Protein AF-A0A1V5PF92-F1 (afdb_monomer)

Solvent-accessible surface area (backbone atoms only — not comparable to full-atom values): 3903 Å² total; per-residue (Å²): 111,70,50,59,49,50,62,65,55,62,54,48,28,68,76,67,72,36,75,70,42,49,57,53,58,64,48,47,61,58,53,49,53,54,50,52,54,52,51,47,57,49,40,49,71,75,35,90,64,41,61,60,50,51,72,74,52,74,59,78,66,40,85,97,80,52

Sequence (66 aa):
MYLASLLVFMPIPFVLGSYYSLTAIIFYPLILIKRIKTEEAFLAKELEGYSEYMNKVKYRLLPYIW

pLDDT: mean 86.59, std 6.99, range [58.69, 92.12]

Mean predicted aligned error: 5.08 Å

Structure (mmCIF, N/CA/C/O backbone):
data_AF-A0A1V5PF92-F1
#
_entry.id   AF-A0A1V5PF92-F1
#
loop_
_atom_site.group_PDB
_atom_site.id
_atom_site.type_symbol
_atom_site.label_atom_id
_atom_site.label_alt_id
_atom_site.label_comp_id
_atom_site.label_asym_id
_atom_site.label_entity_id
_atom_site.label_seq_id
_atom_site.pdbx_PDB_ins_code
_atom_site.Cartn_x
_atom_site.Cartn_y
_atom_site.Cartn_z
_atom_site.occupancy
_atom_site.B_iso_or_equiv
_atom_site.auth_seq_id
_atom_site.auth_comp_id
_atom_site.auth_asym_id
_atom_site.auth_atom_id
_atom_site.pdbx_PDB_model_num
ATOM 1 N N . MET A 1 1 ? 3.814 5.550 4.808 1.00 84.81 1 MET A N 1
ATOM 2 C CA . MET A 1 1 ? 5.126 5.118 4.263 1.00 84.81 1 MET A CA 1
ATOM 3 C C . MET A 1 1 ? 4.963 4.173 3.075 1.00 84.81 1 MET A C 1
ATOM 5 O O . MET A 1 1 ? 5.496 4.469 2.017 1.00 84.81 1 MET A O 1
ATOM 9 N N . TYR A 1 2 ? 4.178 3.099 3.201 1.00 87.25 2 TYR A N 1
ATOM 10 C CA . TYR A 1 2 ? 4.027 2.081 2.150 1.00 87.25 2 TYR A CA 1
ATOM 11 C C . TYR A 1 2 ? 3.410 2.557 0.822 1.00 87.25 2 TYR A C 1
ATOM 13 O O . TYR A 1 2 ? 3.854 2.140 -0.243 1.00 87.25 2 TYR A O 1
ATOM 21 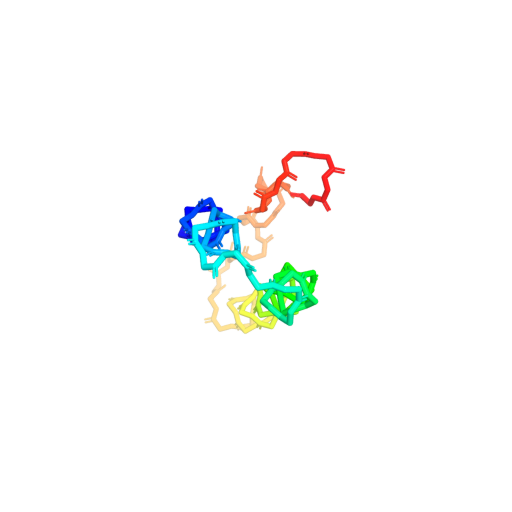N N . LEU A 1 3 ? 2.434 3.472 0.850 1.00 87.25 3 LEU A N 1
ATOM 22 C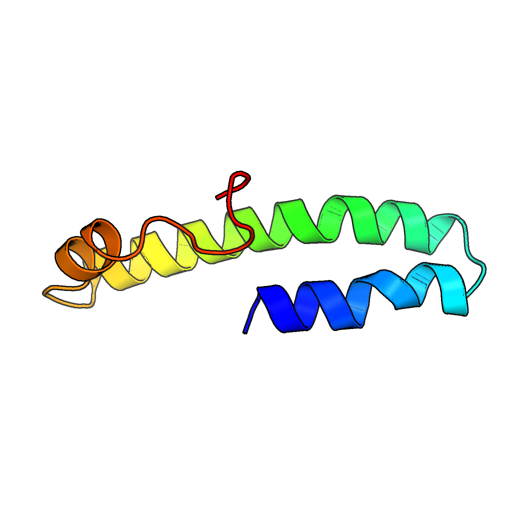 CA . LEU A 1 3 ? 1.904 4.067 -0.386 1.00 87.25 3 LEU A CA 1
ATOM 23 C C . LEU A 1 3 ? 2.975 4.884 -1.130 1.00 87.25 3 LEU A C 1
ATOM 25 O O . LEU A 1 3 ? 3.107 4.775 -2.343 1.00 87.25 3 LEU A O 1
ATOM 29 N N . ALA A 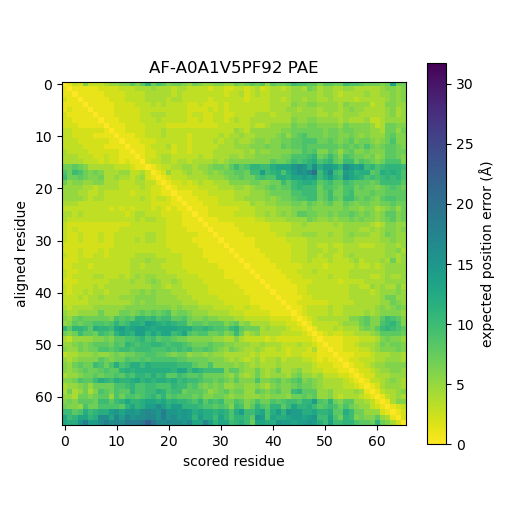1 4 ? 3.779 5.662 -0.398 1.00 89.69 4 ALA A N 1
ATOM 30 C CA . ALA A 1 4 ? 4.865 6.438 -0.989 1.00 89.69 4 ALA A CA 1
ATOM 31 C C . ALA A 1 4 ? 5.934 5.527 -1.608 1.00 89.69 4 ALA A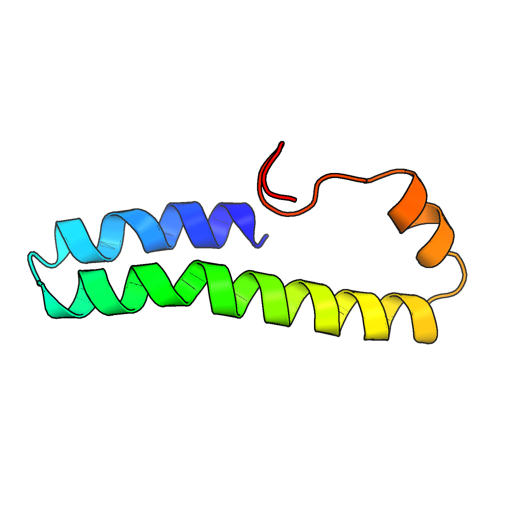 C 1
ATOM 33 O O . ALA A 1 4 ? 6.392 5.803 -2.712 1.00 89.69 4 ALA A O 1
ATOM 34 N N . SER A 1 5 ? 6.288 4.412 -0.954 1.00 90.50 5 SER A N 1
ATOM 35 C CA . SER A 1 5 ? 7.216 3.449 -1.553 1.00 90.50 5 SER A CA 1
ATOM 36 C C . SER A 1 5 ? 6.633 2.853 -2.834 1.00 90.50 5 SER A C 1
ATOM 38 O O . SER A 1 5 ? 7.315 2.833 -3.852 1.00 90.50 5 SER A O 1
ATOM 40 N N . LEU A 1 6 ? 5.356 2.464 -2.843 1.00 89.56 6 LEU A N 1
ATOM 41 C CA . LEU A 1 6 ? 4.697 1.975 -4.057 1.00 89.56 6 LEU A CA 1
ATOM 42 C C . LEU A 1 6 ? 4.756 2.994 -5.205 1.00 89.56 6 LEU A C 1
ATOM 44 O O . LEU A 1 6 ? 5.123 2.619 -6.314 1.00 89.56 6 LEU A O 1
ATOM 48 N N . LEU A 1 7 ? 4.492 4.274 -4.935 1.00 90.19 7 LEU A N 1
ATOM 49 C CA . LEU A 1 7 ? 4.575 5.340 -5.941 1.00 90.19 7 LEU A CA 1
ATOM 50 C C . LEU A 1 7 ? 6.001 5.580 -6.455 1.00 90.19 7 LEU A C 1
ATOM 52 O O . LEU A 1 7 ? 6.176 5.843 -7.639 1.00 90.19 7 LEU A O 1
ATOM 56 N N . VAL A 1 8 ? 7.016 5.468 -5.595 1.00 90.94 8 VAL A N 1
ATOM 57 C CA . VAL A 1 8 ? 8.427 5.651 -5.982 1.00 90.94 8 VAL A CA 1
ATOM 58 C C . VAL A 1 8 ? 8.956 4.460 -6.783 1.00 90.94 8 VAL A C 1
ATOM 60 O O . VAL A 1 8 ? 9.698 4.652 -7.743 1.00 90.94 8 VAL A O 1
ATOM 63 N N . PHE A 1 9 ? 8.574 3.232 -6.421 1.00 89.19 9 PHE A N 1
ATOM 64 C CA . PHE A 1 9 ? 9.049 2.021 -7.098 1.00 89.19 9 PHE A CA 1
ATOM 65 C C . PHE A 1 9 ? 8.273 1.711 -8.387 1.00 89.19 9 PHE A C 1
ATOM 67 O O . PHE A 1 9 ? 8.832 1.100 -9.294 1.00 89.19 9 PHE A O 1
ATOM 74 N N . MET A 1 10 ? 7.022 2.161 -8.513 1.00 89.81 10 MET A N 1
ATOM 75 C CA . MET A 1 10 ? 6.186 1.948 -9.702 1.00 89.81 10 MET A CA 1
ATOM 76 C C . MET A 1 10 ? 6.789 2.450 -11.033 1.00 89.81 10 MET A C 1
ATOM 78 O O . MET A 1 10 ? 6.675 1.717 -12.013 1.00 89.81 10 MET A O 1
ATOM 82 N N . PRO A 1 11 ? 7.431 3.633 -11.135 1.00 91.44 11 PRO A N 1
ATOM 83 C CA . PRO A 1 11 ? 8.026 4.101 -12.391 1.00 91.44 11 PRO A CA 1
ATOM 84 C C . PRO A 1 11 ? 9.353 3.414 -12.752 1.00 91.44 11 PRO A C 1
ATOM 86 O O . PRO A 1 11 ? 9.754 3.438 -13.914 1.00 91.44 11 PRO A O 1
ATOM 89 N N . ILE A 1 12 ? 10.039 2.781 -11.797 1.00 90.12 12 ILE A N 1
ATOM 90 C CA . ILE A 1 12 ? 11.389 2.221 -11.994 1.00 90.12 12 ILE A CA 1
ATOM 91 C C . ILE A 1 12 ? 11.472 1.201 -13.148 1.00 90.12 12 ILE A C 1
ATOM 93 O O . ILE A 1 12 ? 12.400 1.304 -13.952 1.00 90.12 12 ILE A O 1
ATOM 97 N N . PRO A 1 13 ? 10.530 0.251 -13.309 1.00 87.62 13 PRO A N 1
ATOM 98 C CA . PRO A 1 13 ? 10.532 -0.673 -14.439 1.00 87.62 13 PRO A CA 1
ATOM 99 C C . PRO A 1 13 ? 10.456 0.022 -15.797 1.00 87.62 13 PRO A C 1
ATOM 101 O O . PRO A 1 13 ? 11.147 -0.387 -16.728 1.00 87.62 13 PRO A O 1
ATOM 104 N N . PHE A 1 14 ? 9.655 1.089 -15.888 1.00 88.38 14 PHE A N 1
ATOM 105 C CA . PHE A 1 14 ? 9.488 1.876 -17.108 1.00 88.38 14 PHE A CA 1
ATOM 106 C C . PHE A 1 14 ? 10.759 2.658 -17.443 1.00 88.38 14 PHE A C 1
ATOM 108 O O . PHE A 1 14 ? 11.173 2.674 -18.598 1.00 88.38 14 PHE A O 1
ATOM 115 N N . VAL A 1 15 ? 11.416 3.238 -16.433 1.00 91.75 15 VAL A N 1
ATOM 116 C CA . VAL A 1 15 ? 12.699 3.945 -16.597 1.00 91.75 15 VAL A CA 1
ATOM 117 C C . VAL A 1 15 ? 13.816 2.992 -17.033 1.00 91.75 15 VAL A C 1
ATOM 119 O O . VAL A 1 15 ? 14.648 3.355 -17.858 1.00 91.75 15 VAL A O 1
ATOM 122 N N . LEU A 1 16 ? 13.827 1.762 -16.511 1.00 90.19 16 LEU A N 1
ATOM 123 C CA . LEU A 1 16 ? 14.817 0.738 -16.865 1.00 90.19 16 LEU A CA 1
ATOM 124 C C . LEU A 1 16 ? 14.583 0.105 -18.247 1.00 90.19 16 LEU A C 1
ATOM 126 O O . LEU A 1 16 ? 15.476 -0.577 -18.743 1.00 90.19 16 LEU A O 1
ATOM 130 N N . GLY A 1 17 ? 13.395 0.263 -18.844 1.00 88.56 17 GLY A N 1
ATOM 131 C CA . GLY A 1 17 ? 13.051 -0.341 -20.137 1.00 88.56 17 GLY A CA 1
ATOM 132 C C . GLY A 1 17 ? 13.111 -1.875 -20.154 1.00 88.56 17 GLY A C 1
ATOM 133 O O . GLY A 1 17 ? 13.308 -2.470 -21.212 1.00 88.56 17 GLY A O 1
ATOM 134 N N . SER A 1 18 ? 12.985 -2.529 -18.993 1.00 87.19 18 SER A N 1
ATOM 135 C CA . SER A 1 18 ? 13.196 -3.974 -18.852 1.00 87.19 18 SER A CA 1
ATOM 136 C C . SER A 1 18 ? 11.892 -4.725 -18.598 1.00 87.19 18 SER A C 1
ATOM 138 O O . SER A 1 18 ? 11.130 -4.425 -17.682 1.00 87.19 18 SER A O 1
ATOM 140 N N . TYR A 1 19 ? 11.656 -5.780 -19.375 1.00 85.00 19 TYR A N 1
ATOM 141 C CA . TYR A 1 19 ? 10.511 -6.666 -19.158 1.00 85.00 19 TYR A CA 1
ATOM 142 C C . TYR A 1 19 ? 10.630 -7.475 -17.856 1.00 85.00 19 TYR A C 1
ATOM 144 O O . TYR A 1 19 ? 9.620 -7.822 -17.247 1.00 85.00 19 TYR A O 1
ATOM 152 N N . TYR A 1 20 ? 11.852 -7.726 -17.380 1.00 88.69 20 TYR A N 1
ATOM 153 C CA . TYR A 1 20 ? 12.083 -8.446 -16.124 1.00 88.69 20 TYR A CA 1
ATOM 154 C C . TYR A 1 20 ? 11.793 -7.588 -14.885 1.00 88.69 20 TYR A C 1
ATOM 156 O O . TYR A 1 20 ? 11.400 -8.111 -13.846 1.00 88.69 20 TYR A O 1
ATOM 164 N N . SER A 1 21 ? 11.950 -6.264 -14.964 1.00 87.31 21 SER A N 1
ATOM 165 C CA . SER A 1 21 ? 11.561 -5.380 -13.857 1.00 87.31 21 SER A CA 1
ATOM 166 C C . SER A 1 21 ? 10.040 -5.209 -13.770 1.00 87.31 21 SER A C 1
ATOM 168 O O . SER A 1 21 ? 9.516 -5.010 -12.673 1.00 87.31 21 SER A O 1
ATOM 170 N N . LEU A 1 22 ? 9.315 -5.359 -14.886 1.00 87.12 22 LEU A N 1
ATOM 171 C CA . LEU A 1 22 ? 7.847 -5.373 -14.893 1.00 87.12 22 LEU A CA 1
ATOM 172 C C . LEU A 1 22 ? 7.276 -6.577 -14.140 1.00 87.12 22 LEU A C 1
ATOM 174 O O . LEU A 1 22 ? 6.301 -6.432 -13.411 1.00 87.12 22 LEU A O 1
ATOM 178 N N . THR A 1 23 ? 7.878 -7.761 -14.249 1.00 88.81 23 THR A N 1
ATOM 179 C CA . THR A 1 23 ? 7.420 -8.903 -13.442 1.00 88.81 23 THR A CA 1
ATOM 180 C C . THR A 1 23 ? 7.707 -8.676 -11.958 1.00 88.81 23 THR A C 1
ATOM 182 O O . THR A 1 23 ? 6.838 -8.928 -11.125 1.00 88.81 23 THR A O 1
ATOM 185 N N . ALA A 1 24 ? 8.865 -8.106 -11.609 1.00 88.62 24 ALA A N 1
ATOM 186 C CA . ALA A 1 24 ? 9.205 -7.781 -10.223 1.00 88.62 24 ALA A CA 1
ATOM 187 C C . ALA A 1 24 ? 8.224 -6.781 -9.573 1.00 88.62 24 ALA A C 1
ATOM 189 O O . ALA A 1 24 ? 7.824 -6.978 -8.421 1.00 88.62 24 ALA A O 1
ATOM 190 N N . ILE A 1 25 ? 7.785 -5.741 -10.298 1.00 90.94 25 ILE A N 1
ATOM 191 C CA . ILE A 1 25 ? 6.863 -4.732 -9.744 1.00 90.94 25 ILE A CA 1
ATOM 192 C C . ILE A 1 25 ? 5.460 -5.285 -9.485 1.00 90.94 25 ILE A C 1
ATOM 194 O O . ILE A 1 25 ? 4.775 -4.787 -8.600 1.00 90.94 25 ILE A O 1
ATOM 198 N N . ILE A 1 26 ? 5.045 -6.346 -10.186 1.00 89.19 26 ILE A N 1
ATOM 199 C CA . ILE A 1 26 ? 3.754 -7.013 -9.955 1.00 89.19 26 ILE A CA 1
ATOM 200 C C . ILE A 1 26 ? 3.752 -7.736 -8.602 1.00 89.19 26 ILE A C 1
ATOM 202 O O . ILE A 1 26 ? 2.752 -7.714 -7.884 1.00 89.19 26 ILE A O 1
ATOM 206 N N . PHE A 1 27 ? 4.877 -8.340 -8.210 1.00 91.06 27 PHE A N 1
ATOM 207 C CA . PHE A 1 27 ? 4.993 -9.011 -6.911 1.00 91.06 27 PHE A CA 1
ATOM 208 C C . PHE A 1 27 ? 5.154 -8.032 -5.741 1.00 91.06 27 PHE A C 1
ATOM 210 O O . PHE A 1 27 ? 4.827 -8.371 -4.602 1.00 91.06 27 PHE A O 1
ATOM 217 N N . TYR A 1 28 ? 5.624 -6.811 -5.997 1.00 90.50 28 TYR A N 1
ATOM 218 C CA . TYR A 1 28 ? 5.915 -5.830 -4.954 1.00 90.50 28 TYR A CA 1
ATOM 219 C C . TYR A 1 28 ? 4.688 -5.440 -4.091 1.00 90.50 28 TYR A C 1
ATOM 221 O O . TYR A 1 28 ? 4.790 -5.530 -2.862 1.00 90.50 28 TYR A O 1
ATOM 229 N N . PRO A 1 29 ? 3.501 -5.113 -4.652 1.00 89.25 29 PRO A N 1
ATOM 230 C CA . PRO A 1 29 ? 2.281 -4.897 -3.872 1.00 89.25 29 PRO A CA 1
ATOM 231 C C . PRO A 1 29 ? 1.879 -6.106 -3.019 1.00 89.25 29 PRO A C 1
ATOM 233 O O . PRO A 1 29 ? 1.472 -5.934 -1.872 1.00 89.25 29 PRO A O 1
ATOM 236 N N . LEU A 1 30 ? 2.028 -7.332 -3.538 1.00 90.06 30 LEU A N 1
ATOM 237 C CA . LEU A 1 30 ? 1.686 -8.557 -2.801 1.00 90.06 30 LEU A CA 1
ATOM 238 C C . 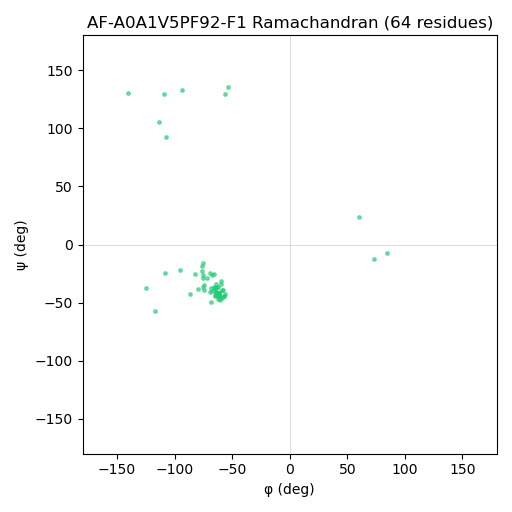LEU A 1 30 ? 2.568 -8.724 -1.557 1.00 90.06 30 LEU A C 1
ATOM 240 O O . LEU A 1 30 ? 2.079 -9.055 -0.473 1.00 90.06 30 LEU A O 1
ATOM 244 N N . ILE A 1 31 ? 3.864 -8.438 -1.698 1.00 91.44 31 ILE A N 1
ATOM 245 C CA . ILE A 1 31 ? 4.824 -8.452 -0.589 1.00 91.44 31 ILE A CA 1
ATOM 246 C C . ILE A 1 31 ? 4.473 -7.370 0.437 1.00 91.44 31 ILE A C 1
ATOM 248 O O . ILE A 1 31 ? 4.484 -7.645 1.639 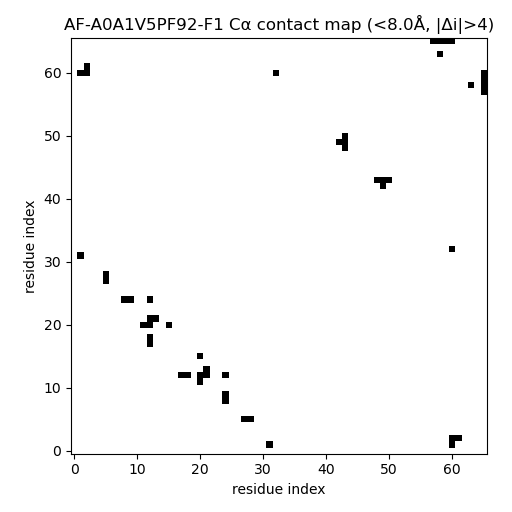1.00 91.44 31 ILE A O 1
ATOM 252 N N . LEU A 1 32 ? 4.117 -6.163 -0.016 1.00 90.94 32 LEU A N 1
ATOM 253 C CA . LEU A 1 32 ? 3.705 -5.071 0.867 1.00 90.94 32 LEU A CA 1
ATOM 254 C C . LEU A 1 32 ? 2.450 -5.415 1.671 1.00 90.94 32 LEU A C 1
ATOM 256 O O . LEU A 1 32 ? 2.443 -5.208 2.881 1.00 90.94 32 LEU A O 1
ATOM 260 N N . ILE A 1 33 ? 1.426 -5.996 1.041 1.00 89.69 33 ILE A N 1
ATOM 261 C CA . ILE A 1 33 ? 0.202 -6.424 1.736 1.00 89.69 33 ILE A CA 1
ATOM 262 C C . ILE A 1 33 ? 0.537 -7.445 2.827 1.00 89.69 33 ILE A C 1
ATOM 264 O O . ILE A 1 33 ? 0.070 -7.317 3.960 1.00 89.69 33 ILE A O 1
ATOM 268 N N . LYS A 1 34 ? 1.374 -8.445 2.514 1.00 91.19 34 LYS A N 1
ATOM 269 C CA . LYS A 1 34 ? 1.812 -9.435 3.507 1.00 91.19 34 LYS A CA 1
ATOM 270 C C . LYS A 1 34 ? 2.561 -8.766 4.661 1.00 91.19 34 LYS A C 1
ATOM 272 O O . LYS A 1 34 ? 2.297 -9.080 5.816 1.00 91.19 34 LYS A O 1
ATOM 277 N N . ARG A 1 35 ? 3.468 -7.833 4.357 1.00 92.12 35 ARG A N 1
ATOM 278 C CA . ARG A 1 35 ? 4.265 -7.115 5.358 1.00 92.12 35 ARG A CA 1
ATOM 279 C C . ARG A 1 35 ? 3.396 -6.285 6.300 1.00 92.12 35 ARG A C 1
ATOM 281 O O . ARG A 1 35 ? 3.571 -6.389 7.508 1.00 92.12 35 ARG A O 1
ATOM 288 N N . ILE A 1 36 ? 2.449 -5.531 5.750 1.00 90.81 36 ILE A N 1
ATOM 289 C CA . ILE A 1 36 ? 1.513 -4.694 6.509 1.00 90.81 36 ILE A CA 1
ATOM 290 C C . ILE A 1 36 ? 0.666 -5.549 7.458 1.00 90.81 36 ILE A C 1
ATOM 292 O O . ILE A 1 36 ? 0.589 -5.246 8.642 1.00 90.81 36 ILE A O 1
ATOM 296 N N . LYS A 1 37 ? 0.131 -6.683 6.986 1.00 89.56 37 LYS A N 1
ATOM 297 C CA . LYS A 1 37 ? -0.622 -7.622 7.837 1.00 89.56 37 LYS A CA 1
ATOM 298 C C . LYS A 1 37 ? 0.214 -8.207 8.974 1.00 89.56 37 LYS A C 1
ATOM 300 O O . LYS A 1 37 ? -0.282 -8.339 10.089 1.00 89.56 37 LYS A O 1
ATOM 305 N N . THR A 1 38 ? 1.468 -8.568 8.705 1.00 91.38 38 THR A N 1
ATOM 306 C CA . THR A 1 38 ? 2.373 -9.076 9.747 1.00 91.38 38 THR 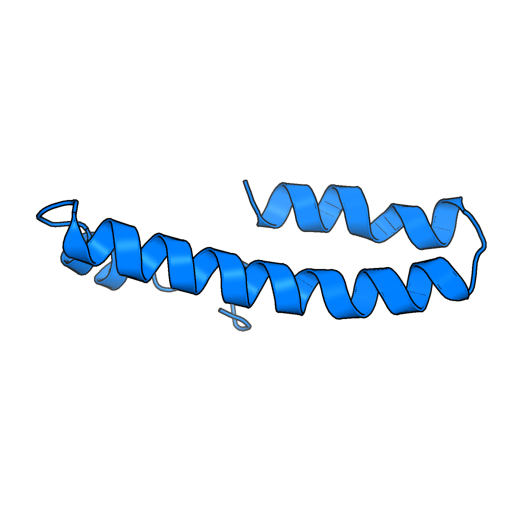A CA 1
ATOM 307 C C . THR A 1 38 ? 2.677 -8.003 10.789 1.00 91.38 38 THR A C 1
ATOM 309 O O . THR A 1 38 ? 2.646 -8.286 11.983 1.00 91.38 38 THR A O 1
ATOM 312 N N . GLU A 1 39 ? 2.953 -6.777 10.347 1.00 91.81 39 GLU A N 1
ATOM 313 C CA . GLU A 1 39 ? 3.219 -5.645 11.236 1.00 91.81 39 GLU A CA 1
ATOM 314 C C . GLU A 1 39 ? 1.997 -5.317 12.097 1.00 91.81 39 GLU A C 1
ATOM 316 O O . GLU A 1 39 ? 2.124 -5.131 13.300 1.00 91.81 39 GLU A O 1
ATOM 321 N N . GLU A 1 40 ? 0.800 -5.348 11.520 1.00 90.44 40 GLU A N 1
ATOM 322 C CA . GLU A 1 40 ? -0.452 -5.164 12.254 1.00 90.44 40 GLU A CA 1
ATOM 323 C C . GLU A 1 40 ? -0.718 -6.244 13.280 1.00 90.44 40 GLU A C 1
ATOM 325 O O . GLU A 1 40 ? -1.131 -5.927 14.387 1.00 90.44 40 GLU 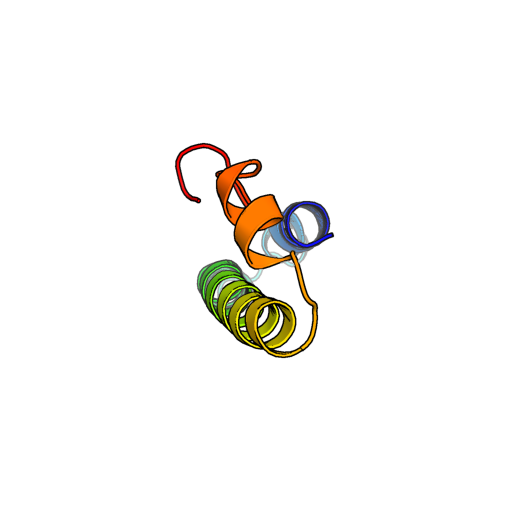A O 1
ATOM 330 N N . ALA A 1 41 ? -0.494 -7.509 12.925 1.00 89.69 41 ALA A N 1
ATOM 331 C CA . ALA A 1 41 ? -0.665 -8.609 13.862 1.00 89.69 41 ALA A CA 1
ATOM 332 C C . ALA A 1 41 ? 0.300 -8.473 15.049 1.00 89.69 41 ALA A C 1
ATOM 334 O O . ALA A 1 41 ? -0.070 -8.764 16.185 1.00 89.69 41 ALA A O 1
ATOM 335 N N . PHE A 1 42 ? 1.519 -7.993 14.791 1.00 92.06 42 PHE A N 1
ATOM 336 C CA . PHE A 1 42 ? 2.495 -7.694 15.832 1.00 92.06 42 PHE A CA 1
ATOM 337 C C . PHE A 1 42 ? 2.060 -6.497 16.691 1.00 92.06 42 PHE A C 1
ATOM 339 O O . PHE A 1 42 ? 2.007 -6.607 17.912 1.00 92.06 42 PHE A O 1
ATOM 346 N N . LEU A 1 43 ? 1.668 -5.381 16.071 1.00 90.00 43 LEU A N 1
ATOM 347 C CA . LEU A 1 43 ? 1.237 -4.170 16.775 1.00 90.00 43 LEU A CA 1
ATOM 348 C C . LEU A 1 43 ? -0.052 -4.380 17.574 1.00 90.00 43 LEU A C 1
ATOM 350 O O . LEU A 1 43 ? -0.159 -3.884 18.685 1.00 90.00 43 LEU A O 1
ATOM 354 N N . ALA A 1 44 ? -1.006 -5.154 17.058 1.00 89.69 44 ALA A N 1
ATOM 355 C CA . ALA A 1 44 ? -2.231 -5.497 17.776 1.00 89.69 44 ALA A CA 1
ATOM 356 C C . ALA A 1 44 ? -1.969 -6.370 19.013 1.00 89.69 44 ALA A C 1
ATOM 358 O O . ALA A 1 44 ? -2.779 -6.369 19.937 1.00 89.69 44 ALA A O 1
ATOM 359 N N . LYS A 1 45 ? -0.860 -7.121 19.025 1.00 90.38 45 LYS A N 1
ATOM 360 C CA . LYS A 1 45 ? -0.459 -7.966 20.152 1.00 90.38 45 LYS A CA 1
ATOM 361 C C . LYS A 1 45 ? 0.353 -7.200 21.197 1.00 90.38 45 LYS A C 1
ATOM 363 O O . LYS A 1 45 ? 0.144 -7.409 22.385 1.00 90.38 45 LYS A O 1
ATOM 368 N N . GLU A 1 46 ? 1.282 -6.358 20.757 1.00 91.62 46 GLU A N 1
ATOM 369 C CA . GLU A 1 46 ? 2.256 -5.702 21.641 1.00 91.62 46 GLU A CA 1
ATOM 370 C C . GLU A 1 46 ? 1.822 -4.297 22.086 1.00 91.62 46 GLU A C 1
ATOM 372 O O . GLU A 1 46 ? 2.304 -3.803 23.103 1.00 91.62 46 GLU A O 1
ATOM 377 N N . LEU A 1 47 ? 0.926 -3.636 21.344 1.00 91.06 47 LEU A N 1
ATOM 378 C CA . LEU A 1 47 ? 0.499 -2.267 21.626 1.00 91.06 47 LEU A CA 1
ATOM 379 C C . LEU A 1 47 ? -0.976 -2.229 22.043 1.00 91.06 47 LEU A C 1
ATOM 381 O O . LEU A 1 47 ? -1.894 -2.345 21.225 1.00 91.06 47 LEU A O 1
ATOM 385 N N . GLU A 1 48 ? -1.197 -2.029 23.339 1.00 86.75 48 GLU A N 1
ATOM 386 C CA . GLU A 1 48 ? -2.532 -1.867 23.912 1.00 86.75 48 GLU A CA 1
ATOM 387 C C . GLU A 1 48 ? -3.278 -0.704 23.230 1.00 86.75 48 GLU A C 1
ATOM 389 O O . GLU A 1 48 ? -2.741 0.388 23.046 1.00 86.75 48 GLU A O 1
ATOM 394 N N . GLY A 1 49 ? -4.515 -0.951 22.788 1.00 86.50 49 GLY A N 1
ATOM 395 C CA . GLY A 1 49 ? -5.337 0.030 22.064 1.00 86.50 49 GLY A CA 1
ATOM 396 C C . GLY A 1 49 ? -5.093 0.119 20.549 1.00 86.50 49 GLY A C 1
ATOM 397 O O . GLY A 1 49 ? -5.884 0.747 19.840 1.00 86.50 49 GLY A O 1
ATOM 398 N N . TYR A 1 50 ? -4.081 -0.560 19.989 1.00 87.44 50 TYR A N 1
ATOM 399 C CA . TYR A 1 50 ? -3.870 -0.557 18.531 1.00 87.44 50 TYR A CA 1
ATOM 400 C C . TYR A 1 50 ? -5.030 -1.209 17.767 1.00 87.44 50 TYR A C 1
ATOM 402 O O . TYR A 1 50 ? -5.420 -0.744 16.695 1.00 87.44 50 TYR A O 1
ATOM 410 N N . SER A 1 51 ? -5.660 -2.228 18.353 1.00 84.50 51 SER A N 1
ATOM 411 C CA . SER A 1 51 ? -6.869 -2.850 17.801 1.00 84.50 51 SER A CA 1
ATOM 412 C C . SER A 1 51 ? -8.033 -1.859 17.646 1.00 84.50 51 SER A C 1
ATOM 414 O O . SER A 1 51 ? -8.788 -1.938 16.679 1.0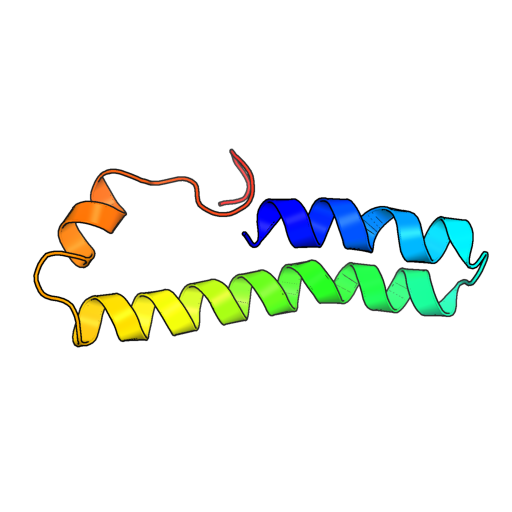0 84.50 51 SER A O 1
ATOM 416 N N . GLU A 1 52 ? -8.167 -0.875 18.541 1.00 88.50 52 GLU A N 1
ATOM 417 C CA . GLU A 1 52 ? -9.181 0.184 18.420 1.00 88.50 52 GLU A CA 1
ATOM 418 C C . GLU A 1 52 ? -8.819 1.201 17.336 1.00 88.50 52 GLU A C 1
ATOM 420 O O . GLU A 1 52 ? -9.695 1.683 16.612 1.00 88.50 52 GLU A O 1
ATOM 425 N N . TYR A 1 53 ? -7.526 1.493 17.172 1.00 87.06 53 TYR A N 1
ATOM 426 C CA . TYR A 1 53 ? -7.035 2.323 16.073 1.00 87.06 53 TYR A CA 1
ATOM 427 C C . TYR A 1 53 ? -7.333 1.688 14.706 1.00 87.06 53 TYR A C 1
ATOM 429 O O . TYR A 1 53 ? -7.811 2.375 13.799 1.00 87.06 53 TYR A O 1
ATOM 437 N N . MET A 1 54 ? -7.153 0.369 14.579 1.00 84.62 54 MET A N 1
ATOM 438 C CA . MET A 1 54 ? -7.481 -0.371 13.354 1.00 84.62 54 MET A CA 1
ATOM 439 C C . MET A 1 54 ? -8.965 -0.264 12.970 1.00 84.62 54 MET A C 1
ATOM 441 O O . MET A 1 54 ? -9.289 -0.233 11.787 1.00 84.62 54 MET A O 1
ATOM 445 N N . ASN A 1 55 ? -9.871 -0.143 13.945 1.00 83.81 55 ASN A N 1
ATOM 446 C CA . ASN A 1 55 ? -11.299 0.047 13.668 1.00 83.81 55 ASN A CA 1
ATOM 447 C C . ASN A 1 55 ? -11.626 1.446 13.117 1.00 83.81 55 ASN A C 1
ATOM 449 O O . ASN A 1 55 ? -12.589 1.603 12.362 1.00 83.81 55 ASN A O 1
ATOM 453 N N . LYS A 1 56 ? -10.831 2.466 13.472 1.00 86.88 56 LYS A N 1
ATOM 454 C CA . LYS A 1 56 ? -10.996 3.843 12.977 1.00 86.88 56 LYS A CA 1
ATOM 455 C C . LYS A 1 56 ? -10.418 4.022 11.572 1.00 86.88 56 LYS A C 1
ATOM 457 O O . LYS A 1 56 ? -11.010 4.728 10.758 1.00 86.88 56 LYS A O 1
ATOM 462 N N . VAL A 1 57 ? -9.287 3.381 11.276 1.00 85.25 57 VAL A N 1
ATOM 463 C CA . VAL A 1 57 ? -8.583 3.505 9.991 1.00 85.25 57 VAL A CA 1
ATOM 464 C C . VAL A 1 57 ? -8.753 2.227 9.175 1.00 85.25 57 VAL A C 1
ATOM 466 O O . VAL A 1 57 ? -7.978 1.283 9.293 1.00 85.25 57 VAL A O 1
ATOM 469 N N . LYS A 1 58 ? -9.786 2.214 8.325 1.00 78.50 58 LYS A N 1
ATOM 470 C CA . LYS A 1 58 ? -10.112 1.060 7.471 1.00 78.50 58 LYS A CA 1
ATOM 471 C C . LYS A 1 58 ? -9.164 0.917 6.280 1.00 78.50 58 LYS A C 1
ATOM 473 O O . LYS A 1 58 ? -8.808 -0.203 5.941 1.00 78.50 58 LYS A O 1
ATOM 478 N N . TYR A 1 59 ? -8.732 2.041 5.704 1.00 78.31 59 TYR A N 1
ATOM 479 C CA . TYR A 1 59 ? -7.858 2.056 4.533 1.00 78.31 59 TYR A CA 1
ATOM 480 C C . TYR A 1 59 ? -6.389 2.153 4.924 1.00 78.31 59 TYR A C 1
ATOM 482 O O . TYR A 1 59 ? -6.021 3.010 5.729 1.00 78.31 59 TYR A O 1
ATOM 490 N N . ARG A 1 60 ? -5.531 1.321 4.329 1.00 78.50 60 ARG A N 1
ATOM 491 C CA . ARG A 1 60 ? -4.107 1.247 4.712 1.00 78.50 60 ARG A CA 1
ATOM 492 C C . ARG A 1 60 ? -3.132 1.463 3.579 1.00 78.50 60 ARG A C 1
ATOM 494 O O . ARG A 1 60 ? -2.084 2.071 3.795 1.00 78.50 60 ARG A O 1
ATOM 501 N N . LEU A 1 61 ? -3.453 0.953 2.392 1.00 74.62 61 LEU A N 1
ATOM 502 C CA . LEU A 1 61 ? -2.562 1.065 1.239 1.00 74.62 61 LEU A CA 1
ATOM 503 C C . LEU A 1 61 ? -3.204 1.882 0.124 1.00 74.62 61 LEU A C 1
ATOM 505 O O . LEU A 1 61 ? -2.644 2.895 -0.281 1.00 74.62 61 LEU A O 1
ATOM 509 N N . LEU A 1 62 ? -4.375 1.464 -0.350 1.00 72.94 62 LEU A N 1
ATOM 510 C CA . LEU A 1 62 ? -5.113 2.133 -1.413 1.00 72.94 62 LEU A CA 1
ATOM 511 C C . LEU A 1 62 ? -6.599 2.104 -1.061 1.00 72.94 62 LEU A C 1
ATOM 513 O O . LEU A 1 62 ? -7.111 1.019 -0.767 1.00 72.94 62 LEU A O 1
ATOM 517 N N . PRO A 1 63 ? -7.308 3.244 -1.132 1.00 67.38 63 PRO A N 1
ATOM 518 C CA . PRO A 1 63 ? -8.750 3.243 -0.937 1.00 67.38 63 PRO A CA 1
ATOM 519 C C . PRO A 1 63 ? -9.388 2.225 -1.897 1.00 67.38 63 PRO A C 1
ATOM 521 O O . PRO A 1 63 ? -8.995 2.150 -3.060 1.00 67.38 63 PRO A O 1
ATOM 524 N N . TYR A 1 64 ? -10.329 1.419 -1.394 1.00 63.62 64 TYR A N 1
ATOM 525 C CA . TYR A 1 64 ? -11.033 0.325 -2.100 1.00 63.62 64 TYR A CA 1
ATOM 526 C C . TYR A 1 64 ? -10.250 -0.970 -2.381 1.00 63.62 64 TYR A C 1
ATOM 528 O O . TYR A 1 64 ? -10.873 -1.970 -2.730 1.00 63.62 64 TYR A O 1
ATOM 536 N N . ILE A 1 65 ? -8.925 -0.987 -2.216 1.00 66.12 65 ILE A N 1
ATOM 537 C CA . ILE A 1 65 ? -8.092 -2.199 -2.372 1.00 66.12 65 ILE A CA 1
ATOM 538 C C . ILE A 1 65 ? -7.579 -2.684 -1.003 1.00 66.12 65 ILE A C 1
ATOM 540 O O . ILE A 1 65 ? -7.329 -3.879 -0.832 1.00 66.12 65 ILE A O 1
ATOM 544 N N . TRP A 1 66 ? -7.481 -1.773 -0.024 1.00 58.69 66 TRP A N 1
ATOM 545 C CA . TRP A 1 66 ? -7.420 -2.048 1.414 1.00 58.69 66 TRP A CA 1
ATOM 546 C C . TRP A 1 66 ? -7.763 -0.791 2.204 1.00 58.69 66 TRP A C 1
ATOM 548 O O . TRP A 1 66 ? -6.918 0.142 2.213 1.00 58.69 66 TRP A O 1
#

Radius of gyration: 14.81 Å; Cα contacts (8 Å, |Δi|>4): 26; chains: 1; bounding box: 26×16×44 Å

Secondary structure (DSSP, 8-state):
-HHHHHHHHTTHHHHHT-HHHHHHHHHHHHHHHHHHHHHHHHHHHHSTTHHHHHHH---SSSTTT-

Foldseek 3Di:
DQQVVLVVLVCVCVVVVDPVSVVVNVCSVVVVVVVVVVVLVVCVVPPPCSVVVCVVPVDDHDVPVD